Protein AF-A0A3A5VJD2-F1 (afdb_monomer_lite)

Radius of gyration: 13.14 Å; chains: 1; bounding box: 28×31×35 Å

Secondary structure (DSSP, 8-state):
--HHHHHHHHHHHHGGG--TT-EEEE--STTHHHHHHHHHHHHHHH----EEEESSHHHHHHHHHHT--B--GGGSS--SEEE---S-B-TT--B-

Foldseek 3Di:
DDPLVVLLVVLLVVLVPQAAPFEEEQADDSSSLNVLLNVLCCCVPVVRQYEYEYPDPVRVVSNVVSPHHYDHCVVDPDGPYYDYDFPDADPVGDGD

Structure (mmCIF, N/CA/C/O backbone):
data_AF-A0A3A5VJD2-F1
#
_entry.id   AF-A0A3A5VJD2-F1
#
loop_
_atom_site.group_PDB
_atom_site.id
_atom_site.type_symbol
_atom_site.label_atom_id
_atom_site.label_alt_id
_atom_site.label_comp_id
_atom_site.label_asym_id
_atom_site.label_entity_id
_atom_site.label_seq_id
_atom_site.pdbx_PDB_ins_code
_atom_site.Cartn_x
_atom_site.Cartn_y
_atom_site.Cartn_z
_atom_site.occupancy
_atom_site.B_iso_or_equiv
_atom_site.auth_seq_id
_atom_site.auth_comp_id
_atom_site.auth_asym_id
_atom_site.auth_atom_id
_atom_site.pdbx_PDB_model_num
ATOM 1 N N . MET A 1 1 ? 11.651 14.776 -13.946 1.00 68.81 1 MET A N 1
ATOM 2 C CA . MET A 1 1 ? 11.007 14.584 -12.630 1.00 68.81 1 MET A CA 1
ATOM 3 C C . MET A 1 1 ? 11.887 13.658 -11.818 1.00 68.81 1 MET A C 1
ATOM 5 O O . MET A 1 1 ? 12.535 12.810 -12.417 1.00 68.81 1 MET A O 1
ATOM 9 N N . ASP A 1 2 ? 11.960 13.864 -10.507 1.00 94.56 2 ASP A N 1
ATOM 10 C CA . ASP A 1 2 ? 12.693 12.979 -9.599 1.00 94.56 2 ASP A CA 1
ATOM 11 C C . ASP A 1 2 ? 11.975 11.621 -9.474 1.00 94.56 2 ASP A C 1
ATOM 13 O O . ASP A 1 2 ? 10.744 11.573 -9.479 1.00 94.56 2 ASP A O 1
ATOM 17 N N . VAL A 1 3 ? 12.731 10.523 -9.390 1.00 95.31 3 VAL A N 1
ATOM 18 C CA . VAL A 1 3 ? 12.185 9.152 -9.358 1.00 95.31 3 VAL A CA 1
ATOM 19 C C . VAL A 1 3 ? 11.328 8.942 -8.115 1.00 95.31 3 VAL A C 1
ATOM 21 O O . VAL A 1 3 ? 10.242 8.374 -8.201 1.00 95.31 3 VAL A O 1
ATOM 24 N N . GLU A 1 4 ? 11.766 9.455 -6.969 1.00 96.12 4 GLU A N 1
ATOM 25 C CA . GLU A 1 4 ? 10.991 9.347 -5.732 1.00 96.12 4 GLU A CA 1
ATOM 26 C C . GLU A 1 4 ? 9.690 10.157 -5.810 1.00 96.12 4 GLU A C 1
ATOM 28 O O . GLU A 1 4 ? 8.648 9.707 -5.332 1.00 96.12 4 GLU A O 1
ATOM 33 N N . ALA A 1 5 ? 9.700 11.306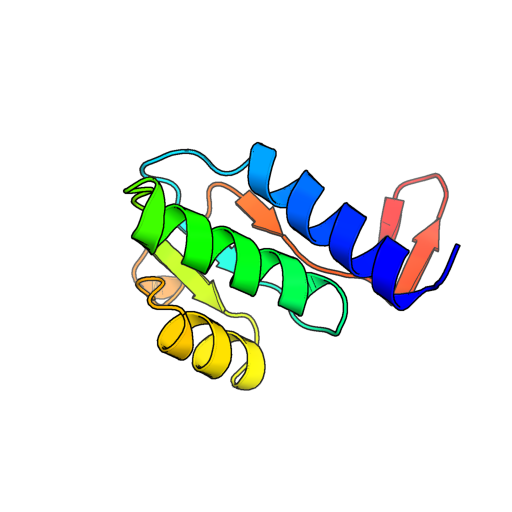 -6.496 1.00 97.50 5 ALA A N 1
ATOM 34 C CA . ALA A 1 5 ? 8.481 12.071 -6.747 1.00 97.50 5 ALA A CA 1
ATOM 35 C C . ALA A 1 5 ? 7.481 11.294 -7.623 1.00 97.50 5 ALA A C 1
ATOM 37 O O . ALA A 1 5 ? 6.288 11.303 -7.322 1.00 97.50 5 ALA A O 1
ATOM 38 N N . LEU A 1 6 ? 7.964 10.583 -8.651 1.00 98.12 6 LEU A N 1
ATOM 39 C CA . LEU A 1 6 ? 7.138 9.730 -9.516 1.00 98.12 6 LEU A CA 1
ATOM 40 C C . LEU A 1 6 ? 6.524 8.554 -8.748 1.00 98.12 6 LEU A C 1
ATOM 42 O O . LEU A 1 6 ? 5.331 8.290 -8.879 1.00 98.12 6 LEU A O 1
ATOM 46 N N . LYS A 1 7 ? 7.307 7.886 -7.895 1.00 98.19 7 LYS A N 1
ATOM 47 C CA . LYS A 1 7 ? 6.798 6.818 -7.020 1.00 98.19 7 LYS A CA 1
ATOM 48 C C . LYS A 1 7 ? 5.717 7.329 -6.077 1.00 98.19 7 LYS A C 1
ATOM 50 O O . LYS A 1 7 ? 4.682 6.690 -5.908 1.00 98.19 7 LYS A O 1
ATOM 55 N N . ALA A 1 8 ? 5.942 8.501 -5.489 1.00 98.19 8 ALA A N 1
ATOM 56 C CA . ALA A 1 8 ? 4.988 9.112 -4.582 1.00 98.19 8 ALA A CA 1
ATOM 57 C C . ALA A 1 8 ? 3.689 9.518 -5.291 1.00 98.19 8 ALA A C 1
ATOM 59 O O . ALA A 1 8 ? 2.604 9.366 -4.731 1.00 98.19 8 ALA A O 1
ATOM 60 N N . GLU A 1 9 ? 3.785 10.029 -6.518 1.00 98.38 9 GLU A N 1
ATOM 61 C CA . GLU A 1 9 ? 2.627 10.337 -7.354 1.00 98.38 9 GLU A CA 1
ATOM 62 C C . GLU A 1 9 ? 1.833 9.075 -7.706 1.00 98.38 9 GLU A C 1
ATOM 64 O O . GLU A 1 9 ? 0.622 9.052 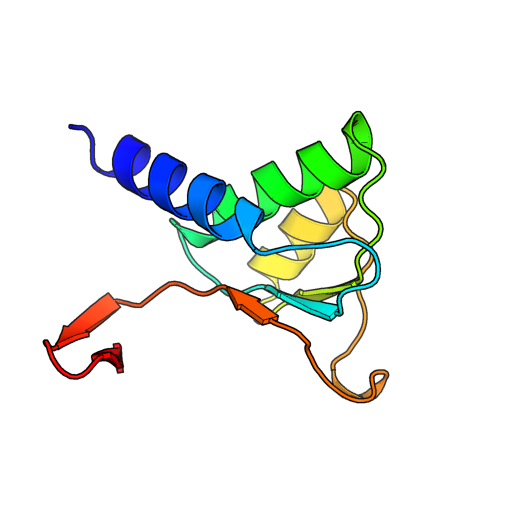-7.484 1.00 98.38 9 GLU A O 1
ATOM 69 N N . ALA A 1 10 ? 2.507 8.013 -8.161 1.00 98.31 10 ALA A N 1
ATOM 70 C CA . ALA A 1 10 ? 1.876 6.738 -8.489 1.00 98.31 10 ALA A CA 1
ATOM 71 C C . ALA A 1 10 ? 1.182 6.104 -7.271 1.00 98.31 10 ALA A C 1
ATOM 73 O O . ALA A 1 10 ? 0.007 5.746 -7.354 1.00 98.31 10 ALA A O 1
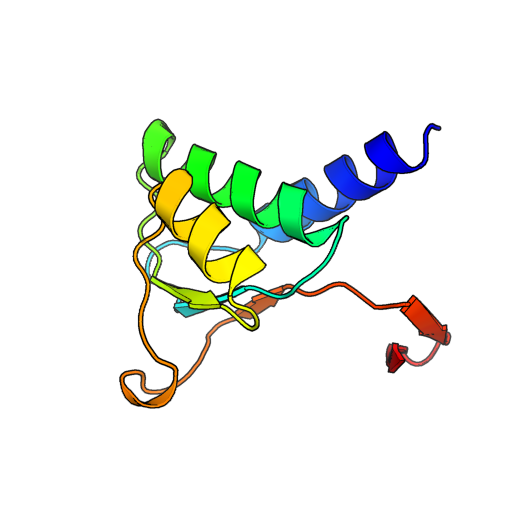ATOM 74 N N . GLY A 1 11 ? 1.865 6.041 -6.120 1.00 98.12 11 GLY A N 1
ATOM 75 C CA . GLY A 1 11 ? 1.298 5.493 -4.885 1.00 98.12 11 GLY A CA 1
ATOM 76 C C . GLY A 1 11 ? 0.056 6.257 -4.416 1.00 98.12 11 GLY A C 1
ATOM 77 O O . GLY A 1 11 ? -0.976 5.653 -4.133 1.00 98.12 11 GLY A O 1
ATOM 78 N N . ARG A 1 12 ? 0.096 7.599 -4.429 1.00 98.44 12 ARG A N 1
ATOM 79 C CA . ARG A 1 12 ? -1.081 8.425 -4.097 1.00 98.44 12 ARG A CA 1
ATOM 80 C C . ARG A 1 12 ? -2.214 8.277 -5.110 1.00 98.44 12 ARG A C 1
ATOM 82 O O . ARG A 1 12 ? -3.383 8.322 -4.734 1.00 98.44 12 ARG A O 1
ATOM 89 N N . ALA A 1 13 ? -1.892 8.134 -6.395 1.00 98.62 13 ALA A N 1
ATOM 90 C CA . ALA A 1 13 ? -2.897 7.939 -7.433 1.00 98.62 13 ALA A CA 1
ATOM 91 C C . ALA A 1 13 ? -3.634 6.604 -7.258 1.00 98.62 13 ALA A C 1
ATOM 93 O O . ALA A 1 13 ? -4.857 6.583 -7.387 1.00 98.62 13 ALA A O 1
ATOM 94 N N . ALA A 1 14 ? -2.919 5.533 -6.898 1.00 98.44 14 ALA A N 1
ATOM 95 C CA . ALA A 1 14 ? -3.503 4.221 -6.630 1.00 98.44 14 ALA A CA 1
ATOM 96 C C . ALA A 1 14 ? -4.529 4.256 -5.481 1.00 98.44 14 ALA A C 1
ATOM 98 O O . ALA A 1 14 ? -5.564 3.597 -5.553 1.00 98.44 14 ALA A O 1
ATOM 99 N N . CYS A 1 15 ? -4.317 5.097 -4.462 1.00 98.44 15 CYS A N 1
ATOM 100 C CA . CYS A 1 15 ? -5.253 5.224 -3.344 1.00 98.44 15 CYS A CA 1
ATOM 101 C C . CYS A 1 15 ? -6.653 5.690 -3.763 1.00 98.44 15 CYS A C 1
ATOM 103 O O . CYS A 1 15 ? -7.604 5.403 -3.051 1.00 98.44 15 CYS A O 1
ATOM 105 N N . LYS A 1 16 ? -6.821 6.362 -4.909 1.00 98.12 16 LYS A N 1
ATOM 106 C CA . LYS A 1 16 ? -8.140 6.814 -5.395 1.00 98.12 16 LYS A CA 1
ATOM 107 C C . LYS A 1 16 ? -9.103 5.669 -5.722 1.00 98.12 16 LYS A C 1
ATOM 109 O O . LYS A 1 16 ? -10.299 5.916 -5.789 1.00 98.12 16 LYS A O 1
ATOM 114 N N . TYR A 1 17 ? -8.589 4.455 -5.920 1.00 98.62 17 TYR A N 1
ATOM 115 C CA . TYR A 1 17 ? -9.390 3.253 -6.164 1.00 98.62 17 TYR A CA 1
ATOM 116 C C . TYR A 1 17 ? -9.815 2.541 -4.871 1.00 98.62 17 TYR A C 1
ATOM 118 O O . TYR A 1 17 ? -10.538 1.555 -4.935 1.00 98.62 17 TYR A O 1
ATOM 126 N N . VAL A 1 18 ? -9.360 3.021 -3.707 1.00 98.75 18 VAL A N 1
ATOM 127 C CA . VAL A 1 18 ? -9.716 2.453 -2.404 1.00 98.75 18 VAL A CA 1
ATOM 128 C C . VAL A 1 18 ? -10.913 3.196 -1.822 1.00 98.75 18 VAL A C 1
ATOM 130 O O . VAL A 1 18 ? -10.852 4.411 -1.569 1.00 98.75 18 VAL A O 1
ATOM 133 N N . GLU A 1 19 ? -11.974 2.434 -1.582 1.00 98.62 19 GLU A N 1
ATOM 134 C CA . GLU A 1 19 ? -13.257 2.881 -1.052 1.00 98.62 19 GLU A CA 1
ATOM 135 C C . GLU A 1 19 ? -13.509 2.323 0.355 1.00 98.62 19 GLU A C 1
ATOM 137 O O . GLU A 1 19 ? -12.804 1.444 0.850 1.00 98.62 19 GLU A O 1
ATOM 142 N N . HIS A 1 20 ? -14.517 2.880 1.021 1.00 98.44 20 HIS A N 1
ATOM 143 C CA . HIS A 1 20 ? -14.897 2.494 2.373 1.00 98.44 20 HIS A CA 1
ATOM 144 C C . HIS A 1 20 ? -15.433 1.053 2.413 1.00 98.44 20 HIS A C 1
ATOM 146 O O . HIS A 1 20 ? -16.221 0.652 1.558 1.00 98.44 20 HIS A O 1
ATOM 152 N N . GLY A 1 21 ? -15.029 0.295 3.429 1.00 98.38 21 GLY A N 1
ATOM 153 C CA . GLY A 1 21 ? -15.395 -1.104 3.644 1.00 98.38 21 GLY A CA 1
ATOM 154 C C . GLY A 1 21 ? -14.535 -2.121 2.890 1.00 98.38 21 GLY A C 1
ATOM 155 O O . GLY A 1 21 ? -14.798 -3.312 3.024 1.00 98.38 21 GLY A O 1
ATOM 156 N N . MET A 1 22 ? -13.530 -1.689 2.120 1.00 98.62 22 MET A N 1
ATOM 157 C CA . MET A 1 22 ? -12.687 -2.605 1.347 1.00 98.62 22 MET A CA 1
ATOM 158 C C . MET A 1 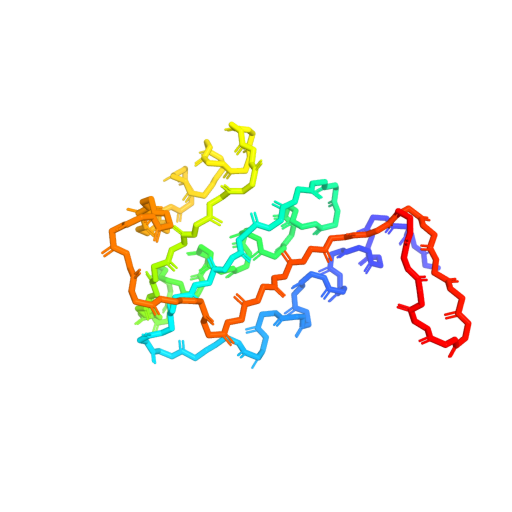22 ? -11.648 -3.344 2.203 1.00 98.62 22 MET A C 1
ATOM 160 O O . MET A 1 22 ? -10.997 -2.766 3.080 1.00 98.62 22 MET A O 1
ATOM 164 N N . ASN A 1 23 ? -11.418 -4.606 1.847 1.00 98.69 23 ASN A N 1
ATOM 165 C CA . ASN A 1 23 ? -10.253 -5.397 2.224 1.00 98.69 23 ASN A CA 1
ATOM 166 C C . ASN A 1 23 ? -9.139 -5.168 1.192 1.00 98.69 23 ASN A C 1
ATOM 168 O O . ASN A 1 23 ? -9.269 -5.534 0.021 1.00 98.69 23 ASN A O 1
ATOM 172 N N . VAL A 1 24 ? -8.035 -4.562 1.619 1.00 98.75 24 VAL A N 1
ATOM 173 C CA . VAL A 1 24 ? -6.965 -4.067 0.749 1.00 98.75 24 VAL A CA 1
ATOM 174 C C . VAL A 1 24 ? -5.689 -4.878 0.959 1.00 98.75 24 VAL A C 1
ATOM 176 O O . VAL A 1 24 ? -5.088 -4.845 2.031 1.00 98.75 24 VAL A O 1
ATOM 179 N N . GLY A 1 25 ? -5.221 -5.557 -0.084 1.00 98.69 25 GLY A N 1
ATOM 180 C CA . GLY A 1 25 ? -3.880 -6.133 -0.121 1.00 98.69 25 GLY A CA 1
ATOM 181 C C . GLY A 1 25 ? -2.824 -5.035 -0.225 1.00 98.69 25 GLY A C 1
ATOM 182 O O . GLY A 1 25 ? -2.826 -4.247 -1.174 1.00 98.69 25 GLY A O 1
ATOM 183 N N . LEU A 1 26 ? -1.920 -4.985 0.751 1.00 98.75 26 LEU A N 1
ATOM 184 C CA . LEU A 1 26 ? -0.839 -4.011 0.837 1.00 98.75 26 LEU A CA 1
ATOM 185 C C . LEU A 1 26 ? 0.466 -4.681 0.403 1.00 98.75 26 LEU A C 1
ATOM 187 O O . LEU A 1 26 ? 1.028 -5.493 1.137 1.00 98.75 26 LEU A O 1
ATOM 191 N N . GLY A 1 27 ? 0.931 -4.328 -0.793 1.00 98.31 27 GLY A N 1
ATOM 192 C CA . GLY A 1 27 ? 2.175 -4.810 -1.379 1.00 98.31 27 GLY A CA 1
ATOM 193 C C . GLY A 1 27 ? 3.442 -4.385 -0.630 1.00 98.31 27 GLY A C 1
ATOM 194 O O . GLY A 1 27 ? 3.404 -3.911 0.509 1.00 98.31 27 GLY A O 1
ATOM 195 N N . THR A 1 28 ? 4.595 -4.505 -1.282 1.00 97.88 28 THR A N 1
ATOM 196 C CA . THR A 1 28 ? 5.898 -4.172 -0.691 1.00 97.88 28 THR A CA 1
ATOM 197 C C . THR A 1 28 ? 6.740 -3.311 -1.634 1.00 97.88 28 THR A C 1
ATOM 199 O O . THR A 1 28 ? 6.646 -3.381 -2.852 1.00 97.88 28 THR A O 1
ATOM 202 N N . GLY A 1 29 ? 7.602 -2.467 -1.062 1.00 96.50 29 GLY A N 1
ATOM 203 C CA . GLY A 1 29 ? 8.628 -1.741 -1.808 1.00 96.50 29 GLY A CA 1
ATOM 204 C C . GLY A 1 29 ? 8.501 -0.222 -1.740 1.00 96.50 29 GLY A C 1
ATOM 205 O O . GLY A 1 29 ? 7.595 0.348 -1.130 1.00 96.50 29 GLY A O 1
ATOM 206 N N . SER A 1 30 ? 9.472 0.452 -2.361 1.00 96.81 30 SER A N 1
ATOM 207 C CA . SER A 1 30 ? 9.637 1.910 -2.243 1.00 96.81 30 SER A CA 1
ATOM 208 C C . SER A 1 30 ? 8.462 2.717 -2.807 1.00 96.81 30 SER A C 1
ATOM 210 O O . SER A 1 30 ? 8.167 3.789 -2.287 1.00 96.81 30 SER A O 1
ATOM 212 N N . THR A 1 31 ? 7.751 2.196 -3.810 1.00 97.88 31 THR A N 1
ATOM 213 C CA . THR A 1 31 ? 6.534 2.826 -4.347 1.00 97.88 31 THR A CA 1
ATOM 214 C C . THR A 1 31 ? 5.341 2.618 -3.416 1.00 97.88 31 THR A C 1
ATOM 216 O O . THR A 1 31 ? 4.669 3.583 -3.053 1.00 97.88 31 THR A O 1
ATOM 219 N N . VAL A 1 32 ? 5.124 1.380 -2.954 1.00 98.12 32 VAL A N 1
ATOM 220 C CA . VAL A 1 32 ? 3.991 1.013 -2.085 1.00 98.12 32 VAL A CA 1
ATOM 221 C C . VAL A 1 32 ? 4.042 1.728 -0.738 1.00 98.12 32 VAL A C 1
ATOM 223 O O . VAL A 1 32 ? 2.997 2.065 -0.183 1.00 98.12 32 VAL A O 1
ATOM 226 N N . LYS A 1 33 ? 5.239 2.075 -0.246 1.00 98.38 33 LYS A N 1
ATOM 227 C CA . LYS A 1 33 ? 5.406 2.964 0.914 1.00 98.38 33 LYS A CA 1
ATOM 228 C C . LYS A 1 33 ? 4.498 4.195 0.828 1.00 98.38 33 LYS A C 1
ATOM 230 O O . LYS A 1 33 ? 3.857 4.550 1.812 1.00 98.38 33 LYS A O 1
ATOM 235 N N . TYR A 1 34 ? 4.425 4.845 -0.333 1.00 98.62 34 TYR A N 1
ATOM 236 C CA . TYR A 1 34 ? 3.609 6.046 -0.507 1.00 98.62 34 TYR A CA 1
ATOM 237 C C . TYR A 1 34 ? 2.110 5.746 -0.553 1.00 98.62 34 TYR A C 1
ATOM 239 O O . TYR A 1 34 ? 1.332 6.562 -0.063 1.00 98.62 34 TYR A O 1
ATOM 247 N N . THR A 1 35 ? 1.712 4.578 -1.063 1.00 98.75 35 THR A N 1
ATOM 248 C CA . THR A 1 35 ? 0.334 4.078 -0.955 1.00 98.75 35 THR A CA 1
ATOM 249 C C . THR A 1 35 ? -0.064 3.936 0.514 1.00 98.75 35 THR A C 1
ATOM 251 O O . THR A 1 35 ? -1.083 4.477 0.926 1.00 98.75 35 THR A O 1
ATOM 254 N N . ILE A 1 36 ? 0.764 3.279 1.333 1.00 98.75 36 ILE A N 1
ATOM 255 C CA . ILE A 1 36 ? 0.475 3.041 2.758 1.00 98.75 36 ILE A CA 1
ATOM 256 C C . ILE A 1 36 ? 0.383 4.363 3.525 1.00 98.75 36 ILE A C 1
ATOM 258 O O . ILE A 1 36 ? -0.564 4.568 4.281 1.00 98.75 36 ILE A O 1
ATOM 262 N N . LEU A 1 37 ? 1.326 5.286 3.301 1.00 98.75 37 LEU A N 1
ATOM 263 C CA . LEU A 1 37 ? 1.299 6.613 3.926 1.00 98.75 37 LEU A CA 1
ATOM 264 C C . LEU A 1 37 ? 0.016 7.382 3.576 1.00 98.75 37 LEU A C 1
ATOM 266 O O . LEU A 1 37 ? -0.602 7.980 4.456 1.00 98.75 37 LEU A O 1
ATOM 270 N N . GLU A 1 38 ? -0.398 7.352 2.308 1.00 98.75 38 GLU A N 1
ATOM 271 C CA . GLU A 1 38 ? -1.607 8.039 1.858 1.00 98.75 38 GLU A CA 1
ATOM 272 C C . GLU A 1 38 ? -2.881 7.366 2.382 1.00 98.75 38 GLU A C 1
ATOM 274 O O . GLU A 1 38 ? -3.782 8.059 2.843 1.00 98.75 38 GLU A O 1
ATOM 279 N N . LEU A 1 39 ? -2.960 6.031 2.388 1.00 98.81 39 LEU A N 1
ATOM 280 C CA . LEU A 1 39 ? -4.090 5.319 2.994 1.00 98.81 39 LEU A CA 1
ATOM 281 C C . LEU A 1 39 ? -4.194 5.616 4.490 1.00 98.81 39 LEU A C 1
ATOM 283 O O . LEU A 1 39 ? -5.279 5.933 4.964 1.00 98.81 39 LEU A O 1
ATOM 287 N N . GLY A 1 40 ? -3.078 5.613 5.219 1.00 98.75 40 GLY A N 1
ATOM 288 C CA . GLY A 1 40 ? -3.057 5.992 6.631 1.00 98.75 40 GLY A CA 1
ATOM 289 C C . GLY A 1 40 ? -3.514 7.434 6.869 1.00 98.75 40 GLY A C 1
ATOM 290 O O . GLY A 1 40 ? -4.264 7.694 7.812 1.00 98.75 40 GLY A O 1
ATOM 291 N N . ARG A 1 41 ? -3.133 8.371 5.986 1.00 98.75 41 ARG A N 1
ATOM 292 C CA . ARG A 1 41 ? -3.661 9.744 6.001 1.00 98.75 41 ARG A CA 1
ATOM 293 C C . ARG A 1 41 ? -5.178 9.746 5.820 1.00 98.75 41 ARG A C 1
ATOM 295 O O . ARG A 1 41 ? -5.867 10.351 6.629 1.00 98.75 41 ARG A O 1
ATOM 302 N N . ARG A 1 42 ? -5.709 9.048 4.811 1.00 98.69 42 ARG A N 1
ATOM 303 C CA . ARG A 1 42 ? -7.157 8.978 4.538 1.00 98.69 42 ARG A CA 1
ATOM 304 C C . ARG A 1 42 ? -7.941 8.316 5.672 1.00 98.69 42 ARG A C 1
ATOM 306 O O . ARG A 1 42 ? -9.012 8.794 6.026 1.00 98.69 42 ARG A O 1
ATOM 313 N N . VAL A 1 43 ? -7.399 7.273 6.296 1.00 98.69 43 VAL A N 1
ATOM 314 C CA . VAL A 1 43 ? -7.999 6.657 7.492 1.00 98.69 43 VAL A CA 1
ATOM 315 C C . VAL A 1 43 ? -8.116 7.690 8.619 1.00 98.69 43 VAL A C 1
ATOM 317 O O . VAL A 1 43 ? -9.187 7.865 9.192 1.00 98.69 43 VAL A O 1
ATOM 320 N N . LYS A 1 44 ? -7.036 8.429 8.905 1.00 98.31 44 LYS A N 1
ATOM 321 C CA . LYS A 1 44 ? -6.986 9.399 10.012 1.00 98.31 44 LYS A CA 1
ATOM 322 C C . LYS A 1 44 ? -7.765 10.689 9.751 1.00 98.31 44 LYS A C 1
ATOM 324 O O . LYS A 1 44 ? -8.414 11.200 10.658 1.00 98.31 44 LYS A O 1
ATOM 329 N N . GLU A 1 45 ? -7.645 11.249 8.553 1.00 98.38 45 GLU A N 1
ATOM 330 C CA . GLU A 1 45 ? -8.153 12.583 8.212 1.00 98.38 45 GLU A CA 1
ATOM 331 C C . GLU A 1 45 ? -9.528 12.538 7.541 1.00 98.38 45 GLU A C 1
ATOM 333 O O . GLU A 1 45 ? -10.332 13.445 7.741 1.00 98.38 45 GLU A O 1
ATOM 338 N N . GLU A 1 46 ? -9.808 11.499 6.750 1.00 98.12 46 GLU A N 1
ATOM 339 C CA . GLU A 1 46 ? -11.049 11.374 5.971 1.00 98.12 46 GLU A CA 1
ATOM 340 C C . GLU A 1 46 ? -12.026 10.354 6.575 1.00 98.12 46 GLU A C 1
ATOM 342 O O . GLU A 1 46 ? -13.162 10.261 6.116 1.00 98.12 46 GLU A O 1
ATOM 347 N N . GLY A 1 47 ? -11.614 9.594 7.598 1.00 98.31 47 GLY A N 1
ATOM 348 C CA . GLY A 1 47 ? -12.440 8.538 8.189 1.00 98.31 47 GLY A CA 1
ATOM 349 C C . GLY A 1 47 ? -12.666 7.360 7.239 1.00 98.31 47 GLY A C 1
ATOM 350 O O . GLY A 1 47 ? -13.711 6.713 7.286 1.00 98.31 47 GLY A O 1
ATOM 351 N N . LEU A 1 48 ? -11.717 7.102 6.334 1.00 98.69 48 LEU A N 1
ATOM 352 C CA . LEU A 1 48 ? -11.757 5.921 5.479 1.00 98.69 48 LEU A CA 1
ATOM 353 C C . LEU A 1 48 ? -11.676 4.659 6.353 1.00 98.69 48 LEU A C 1
ATOM 355 O O . LEU A 1 48 ? -10.700 4.475 7.075 1.00 98.69 48 LEU A O 1
ATOM 359 N N . GLU A 1 49 ? -12.669 3.776 6.264 1.00 98.69 49 GLU A N 1
ATOM 360 C CA . GLU A 1 49 ? -12.652 2.481 6.950 1.00 98.69 49 GLU A CA 1
ATOM 361 C C . GLU A 1 49 ? -12.241 1.406 5.947 1.00 98.69 49 GLU A C 1
ATOM 363 O O . GLU A 1 49 ? -12.930 1.194 4.955 1.00 98.69 49 GLU A O 1
ATOM 368 N N . ILE A 1 50 ? -11.107 0.755 6.188 1.00 98.69 50 ILE A N 1
ATOM 369 C CA . ILE A 1 50 ? -10.586 -0.363 5.393 1.00 98.69 50 ILE A CA 1
ATOM 370 C C . ILE A 1 50 ? -9.892 -1.361 6.315 1.00 98.69 50 ILE A C 1
ATOM 372 O O . ILE A 1 50 ? -9.504 -1.013 7.434 1.00 98.69 50 ILE A O 1
ATOM 376 N N . ILE A 1 51 ? -9.677 -2.576 5.816 1.00 98.69 51 ILE A N 1
ATOM 377 C CA . ILE A 1 51 ? -8.817 -3.577 6.453 1.00 98.69 51 ILE A CA 1
ATOM 378 C C . ILE A 1 51 ? -7.642 -3.863 5.519 1.00 98.69 51 ILE A C 1
ATOM 380 O O . ILE A 1 51 ? -7.838 -4.194 4.355 1.00 98.69 51 ILE A O 1
ATOM 384 N N . GLY A 1 52 ? -6.417 -3.717 6.016 1.00 98.56 52 GLY A N 1
ATOM 385 C CA . GLY A 1 52 ? -5.189 -4.006 5.282 1.00 98.56 52 GLY A CA 1
ATOM 386 C C . GLY A 1 52 ? -4.701 -5.442 5.483 1.00 98.56 52 GLY A C 1
ATOM 387 O O . GLY A 1 52 ? -4.723 -5.960 6.598 1.00 98.56 52 GLY A O 1
ATOM 388 N N . VAL A 1 53 ? -4.183 -6.057 4.421 1.00 98.69 53 VAL A N 1
ATOM 389 C CA . VAL A 1 53 ? -3.484 -7.352 4.468 1.00 98.69 53 VAL A CA 1
ATOM 390 C C . VAL A 1 53 ? -2.072 -7.176 3.900 1.00 98.69 53 VAL A C 1
ATOM 392 O O . VAL A 1 53 ? -1.925 -7.034 2.685 1.00 98.69 53 VAL A O 1
ATOM 395 N N . PRO A 1 54 ? -1.025 -7.119 4.743 1.00 98.38 54 PRO A N 1
ATOM 396 C CA . PRO A 1 54 ? 0.338 -6.834 4.300 1.00 98.38 54 PRO A CA 1
ATOM 397 C C . PRO A 1 54 ? 1.037 -8.053 3.682 1.00 98.38 54 PRO A C 1
ATOM 399 O O . PRO A 1 54 ? 0.905 -9.168 4.179 1.00 98.38 54 PRO A O 1
ATOM 402 N N . THR A 1 55 ? 1.854 -7.839 2.644 1.00 97.12 55 THR A N 1
ATOM 403 C CA . THR A 1 55 ? 2.682 -8.900 2.027 1.00 97.12 55 THR A CA 1
ATOM 404 C C . THR A 1 55 ? 4.065 -9.066 2.665 1.00 97.12 55 THR A C 1
ATOM 406 O O . THR A 1 55 ? 4.776 -10.023 2.360 1.00 97.12 55 THR A O 1
ATOM 409 N N . SER A 1 56 ? 4.474 -8.161 3.562 1.00 97.50 56 SER A N 1
ATOM 410 C CA . SER A 1 56 ? 5.747 -8.251 4.286 1.00 97.50 56 SER A CA 1
ATOM 411 C C . SER A 1 56 ? 5.682 -7.631 5.682 1.00 97.50 56 SER A C 1
ATOM 413 O O . SER A 1 56 ? 4.860 -6.758 5.954 1.00 97.50 56 SER A O 1
ATOM 415 N N . ILE A 1 57 ? 6.627 -8.020 6.545 1.00 97.94 57 ILE A N 1
ATOM 416 C CA . ILE A 1 57 ? 6.790 -7.466 7.903 1.00 97.94 57 ILE A CA 1
ATOM 417 C C . ILE A 1 57 ? 7.043 -5.949 7.860 1.00 97.94 57 ILE A C 1
ATOM 419 O O . ILE A 1 57 ? 6.579 -5.206 8.720 1.00 97.94 57 ILE A O 1
ATOM 423 N N . ALA A 1 58 ? 7.774 -5.464 6.849 1.00 97.88 58 ALA A N 1
ATOM 424 C CA . ALA A 1 58 ? 8.041 -4.035 6.696 1.00 97.88 58 ALA A CA 1
ATOM 425 C C . ALA A 1 58 ? 6.761 -3.254 6.352 1.00 97.88 58 ALA A C 1
ATOM 427 O O . ALA A 1 58 ? 6.523 -2.184 6.913 1.00 97.88 58 ALA A O 1
ATOM 428 N N . THR A 1 59 ? 5.926 -3.805 5.466 1.00 98.31 59 THR A N 1
ATOM 429 C CA . THR A 1 59 ? 4.603 -3.258 5.133 1.00 98.31 59 THR A CA 1
ATOM 430 C C . THR A 1 59 ? 3.679 -3.281 6.348 1.00 98.31 59 THR A C 1
ATOM 432 O O . THR A 1 59 ? 3.047 -2.269 6.637 1.00 98.31 59 THR A O 1
ATOM 435 N N . GLU A 1 60 ? 3.634 -4.391 7.089 1.00 98.62 60 GLU A N 1
ATOM 436 C CA . GLU A 1 60 ? 2.836 -4.537 8.314 1.00 98.62 60 GLU A CA 1
ATOM 437 C C . GLU A 1 60 ? 3.202 -3.480 9.363 1.00 98.62 60 GLU A C 1
ATOM 439 O O . GLU A 1 60 ? 2.327 -2.785 9.888 1.00 98.62 60 GLU A O 1
ATOM 444 N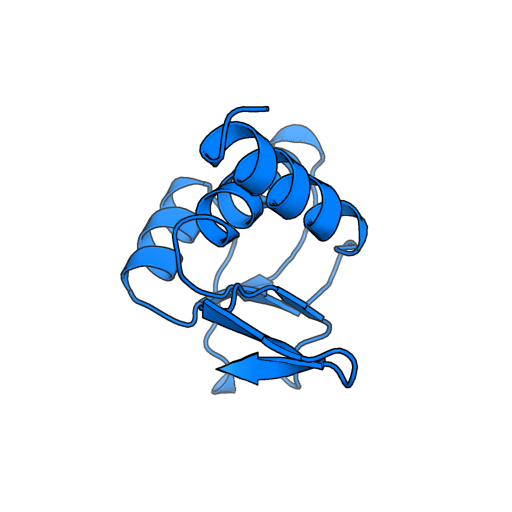 N . ALA A 1 61 ? 4.500 -3.314 9.631 1.00 98.62 61 ALA A N 1
ATOM 445 C CA . ALA A 1 61 ? 4.997 -2.336 10.590 1.00 98.62 61 ALA A CA 1
ATOM 446 C C . ALA A 1 61 ? 4.600 -0.907 10.191 1.00 98.62 61 ALA A C 1
ATOM 448 O O . ALA A 1 61 ? 4.077 -0.160 11.019 1.00 98.62 61 ALA A O 1
ATOM 449 N N . LEU A 1 62 ? 4.785 -0.544 8.916 1.00 98.69 62 LEU A N 1
ATOM 450 C CA . LEU A 1 62 ? 4.426 0.784 8.423 1.00 98.69 62 LEU A CA 1
ATOM 451 C C . LEU A 1 62 ? 2.910 1.017 8.457 1.00 98.69 62 LEU A C 1
ATOM 453 O O . LEU A 1 62 ? 2.470 2.081 8.884 1.00 98.69 62 LEU A O 1
ATOM 457 N N . ALA A 1 63 ? 2.107 0.039 8.031 1.00 98.75 63 ALA A N 1
ATOM 458 C CA . ALA A 1 63 ? 0.649 0.138 8.036 1.00 98.75 63 ALA A CA 1
ATOM 459 C C . ALA A 1 63 ? 0.100 0.312 9.463 1.00 98.75 63 ALA A C 1
ATOM 461 O O . ALA A 1 63 ? -0.762 1.162 9.700 1.00 98.75 63 ALA A O 1
ATOM 462 N N . THR A 1 64 ? 0.679 -0.416 10.421 1.00 98.69 64 THR A N 1
ATOM 463 C CA . THR A 1 64 ? 0.376 -0.279 11.851 1.00 98.69 64 THR A CA 1
ATOM 464 C C . THR A 1 64 ? 0.740 1.114 12.368 1.00 98.69 64 THR A C 1
ATOM 466 O O . THR A 1 64 ? -0.075 1.760 13.024 1.00 98.69 64 THR A O 1
ATOM 469 N N . GLU A 1 65 ? 1.934 1.622 12.039 1.00 98.62 65 GLU A N 1
ATOM 470 C CA . GLU A 1 65 ? 2.393 2.960 12.444 1.00 98.62 65 GLU A CA 1
ATOM 471 C C . GLU A 1 65 ? 1.445 4.065 11.950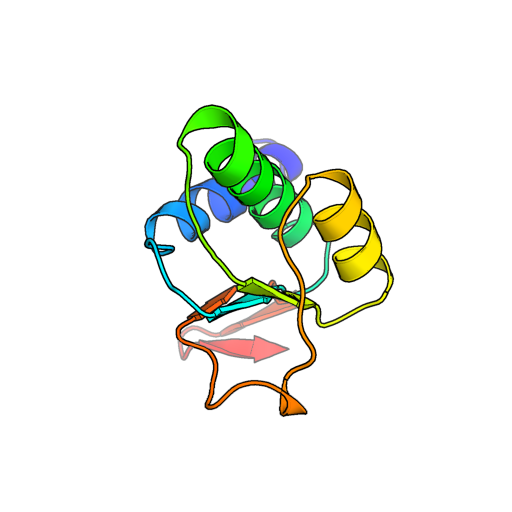 1.00 98.62 65 GLU A C 1
ATOM 473 O O . GLU A 1 65 ? 1.105 5.009 12.676 1.00 98.62 65 GLU A O 1
ATOM 478 N N . VAL A 1 66 ? 0.960 3.939 10.713 1.00 98.56 66 VAL A N 1
ATOM 479 C CA . VAL A 1 66 ? 0.036 4.921 10.141 1.00 98.56 66 VAL A CA 1
ATOM 480 C C . VAL A 1 66 ? -1.423 4.698 10.538 1.00 98.56 66 VAL A C 1
ATOM 482 O O . VAL A 1 66 ? -2.242 5.562 10.233 1.00 98.56 66 VAL A O 1
ATOM 485 N N . GLY A 1 67 ? -1.735 3.644 11.295 1.00 98.44 67 GLY A N 1
ATOM 486 C CA . GLY A 1 67 ? -3.052 3.404 11.886 1.00 98.44 67 GLY A CA 1
ATOM 487 C C . GLY A 1 67 ? -4.055 2.703 10.970 1.00 98.44 67 GLY A C 1
ATOM 488 O O . GLY A 1 67 ? -5.253 2.878 11.168 1.00 98.44 67 GLY A O 1
ATOM 489 N N . ILE A 1 68 ? -3.595 1.939 9.976 1.00 98.75 68 ILE A N 1
ATOM 490 C CA . ILE A 1 68 ? -4.474 1.090 9.159 1.00 98.75 68 ILE A CA 1
ATOM 491 C C . ILE A 1 68 ? -4.793 -0.187 9.958 1.00 98.75 68 ILE A C 1
ATOM 493 O O . ILE A 1 68 ? -3.857 -0.867 10.384 1.00 98.75 68 ILE A O 1
ATOM 497 N N . PRO A 1 69 ? -6.075 -0.543 10.172 1.00 98.50 69 PRO A N 1
ATOM 498 C CA . PRO A 1 69 ? -6.451 -1.827 10.764 1.00 98.50 69 PRO A CA 1
ATOM 499 C C . PRO A 1 69 ? -5.970 -2.993 9.899 1.00 98.50 69 PRO A C 1
ATOM 501 O O . PRO A 1 69 ? -6.137 -2.953 8.683 1.00 98.50 69 PRO A O 1
ATOM 504 N N . LEU A 1 70 ? -5.401 -4.032 10.512 1.00 98.56 70 LEU A N 1
ATOM 505 C CA . LEU A 1 70 ? -4.840 -5.182 9.798 1.00 98.56 70 LEU A CA 1
ATOM 506 C C . LEU A 1 70 ? -5.557 -6.486 10.152 1.00 98.56 70 LEU A C 1
ATOM 508 O O . LEU A 1 70 ? -6.035 -6.648 11.275 1.00 98.56 70 LEU A O 1
ATOM 512 N N . ALA A 1 71 ? -5.580 -7.419 9.201 1.00 97.81 71 ALA A N 1
ATOM 513 C CA . ALA A 1 71 ? -6.043 -8.793 9.393 1.00 97.81 71 ALA A CA 1
ATOM 514 C C . ALA A 1 71 ? -5.166 -9.786 8.611 1.00 97.81 71 ALA A C 1
ATOM 516 O O . ALA A 1 71 ? -4.452 -9.399 7.681 1.00 97.81 71 ALA A O 1
ATOM 517 N N . SER A 1 72 ? -5.234 -11.072 8.974 1.00 95.81 72 SER A N 1
ATOM 518 C CA . SER A 1 72 ? -4.698 -12.139 8.125 1.00 95.81 72 SER A CA 1
ATOM 519 C C . SER A 1 72 ? -5.619 -12.364 6.928 1.00 95.81 72 SER A C 1
ATOM 521 O O . SER A 1 72 ? -6.833 -12.190 7.031 1.00 95.81 72 SER A O 1
ATOM 523 N N . LEU A 1 73 ? -5.061 -12.817 5.802 1.00 94.69 73 LEU A N 1
ATOM 524 C CA . LEU A 1 73 ? -5.867 -13.208 4.645 1.00 94.69 73 LEU A CA 1
ATOM 525 C C . LEU A 1 73 ? -6.851 -14.336 4.993 1.00 94.69 73 LEU A C 1
ATOM 527 O O . LEU A 1 73 ? -7.976 -14.329 4.507 1.00 94.69 73 LEU A O 1
ATOM 531 N N . ASP A 1 74 ? -6.442 -15.260 5.867 1.00 95.69 74 ASP A N 1
ATOM 532 C CA . ASP A 1 74 ? -7.255 -16.406 6.295 1.00 95.69 74 ASP A CA 1
ATOM 533 C C . ASP A 1 74 ? -8.496 -16.001 7.113 1.00 95.69 74 ASP A C 1
ATOM 535 O O . ASP A 1 74 ? -9.447 -16.775 7.216 1.00 95.69 74 ASP A O 1
ATOM 539 N N . ASP A 1 75 ? -8.504 -14.790 7.682 1.00 94.94 75 ASP A N 1
ATOM 540 C CA . ASP A 1 75 ? -9.621 -14.265 8.474 1.00 94.94 75 ASP A CA 1
ATOM 541 C C . ASP A 1 75 ? -10.690 -13.580 7.600 1.00 94.94 75 ASP A C 1
ATOM 543 O O . ASP A 1 75 ? -11.744 -13.175 8.099 1.00 94.94 75 ASP A O 1
ATOM 547 N N . LEU A 1 76 ? -10.428 -13.426 6.296 1.00 94.75 76 LEU A N 1
ATOM 548 C CA . LEU A 1 76 ? -11.259 -12.675 5.359 1.00 94.75 76 LEU A CA 1
ATOM 549 C C . LEU A 1 76 ? -11.816 -13.575 4.249 1.00 94.75 76 LEU A C 1
ATOM 551 O O . LEU A 1 76 ? -11.201 -14.542 3.814 1.00 94.75 76 LEU A O 1
ATOM 555 N N . ASN A 1 77 ? -12.976 -13.195 3.708 1.00 92.12 77 ASN A N 1
ATOM 556 C CA . ASN A 1 77 ? -13.590 -13.888 2.566 1.00 92.12 77 ASN A CA 1
ATOM 557 C C . ASN A 1 77 ? -12.941 -13.535 1.210 1.00 92.12 77 ASN A C 1
ATOM 559 O O . ASN A 1 77 ? -13.381 -14.035 0.174 1.00 92.12 77 ASN A O 1
ATOM 563 N N . GLY A 1 78 ? -11.942 -12.650 1.202 1.00 95.75 78 GLY A N 1
ATOM 564 C CA . GLY A 1 78 ? -11.259 -12.169 0.005 1.00 95.75 78 GLY A CA 1
ATOM 565 C C . GLY A 1 78 ? -10.765 -10.729 0.139 1.00 95.75 78 GLY A C 1
ATOM 566 O O . GLY A 1 78 ? -11.087 -10.033 1.106 1.00 95.75 78 GLY A O 1
ATOM 567 N N . LEU A 1 79 ? -9.983 -10.305 -0.854 1.00 98.19 79 LEU A N 1
ATOM 568 C CA . LEU A 1 79 ? -9.508 -8.932 -1.027 1.00 98.19 79 LEU A CA 1
ATOM 569 C C . LEU A 1 79 ? -10.290 -8.269 -2.162 1.00 98.19 79 LEU A C 1
ATOM 571 O O . LEU A 1 79 ? -10.466 -8.877 -3.217 1.00 98.19 79 LEU A O 1
ATOM 575 N N . ASP A 1 80 ? -10.711 -7.025 -1.958 1.00 98.56 80 ASP A N 1
ATOM 576 C CA . ASP A 1 80 ? -11.398 -6.234 -2.983 1.00 98.56 80 ASP A CA 1
ATOM 577 C C . ASP A 1 80 ? -10.402 -5.622 -3.972 1.00 98.56 80 ASP A C 1
ATOM 579 O O . ASP A 1 80 ? -10.685 -5.484 -5.162 1.00 98.56 80 ASP A O 1
ATOM 583 N N . ILE A 1 81 ? -9.212 -5.269 -3.480 1.00 98.44 81 ILE A N 1
ATOM 584 C CA . ILE A 1 81 ? -8.133 -4.704 -4.287 1.00 98.44 81 ILE A CA 1
ATOM 585 C C . ILE A 1 81 ? -6.770 -5.055 -3.693 1.00 98.44 81 ILE A C 1
ATOM 587 O O . ILE A 1 81 ? -6.610 -5.143 -2.477 1.00 98.44 81 ILE A O 1
ATOM 591 N N . VAL A 1 82 ? -5.770 -5.229 -4.556 1.00 98.25 82 VAL A N 1
ATOM 592 C CA . VAL A 1 82 ? -4.361 -5.367 -4.170 1.00 98.25 82 VAL A CA 1
ATOM 593 C C . VAL A 1 82 ? -3.574 -4.261 -4.854 1.00 98.25 82 VAL A C 1
ATOM 595 O O . VAL A 1 82 ? -3.727 -4.046 -6.055 1.00 98.25 82 VAL A O 1
ATOM 598 N N . ILE A 1 83 ? -2.742 -3.553 -4.090 1.00 98.44 83 ILE A N 1
ATOM 599 C CA . ILE A 1 83 ? -1.853 -2.519 -4.620 1.00 98.44 83 ILE A CA 1
ATOM 600 C C . ILE A 1 83 ? -0.417 -2.927 -4.318 1.00 98.44 83 ILE A C 1
ATOM 602 O O . ILE A 1 83 ? -0.013 -2.953 -3.154 1.00 98.44 83 ILE A O 1
ATOM 606 N N . ASP A 1 84 ? 0.352 -3.196 -5.369 1.00 98.19 84 ASP A N 1
ATOM 607 C CA . ASP A 1 84 ? 1.764 -3.558 -5.270 1.00 98.19 84 ASP A CA 1
ATOM 608 C C . ASP A 1 84 ? 2.621 -2.836 -6.318 1.00 98.19 84 ASP A C 1
ATOM 610 O O . ASP A 1 84 ? 2.109 -2.227 -7.262 1.00 98.19 84 ASP A O 1
ATOM 614 N N . GLY A 1 85 ? 3.934 -2.866 -6.107 1.00 95.62 85 GLY A N 1
ATOM 615 C CA . GLY A 1 85 ? 4.925 -2.527 -7.117 1.00 95.62 85 GLY A CA 1
ATOM 616 C C . GLY A 1 85 ? 5.321 -3.743 -7.955 1.00 95.62 85 GLY A C 1
ATOM 617 O O . GLY A 1 85 ? 4.874 -4.860 -7.725 1.00 95.62 85 GLY A O 1
ATOM 618 N N . THR A 1 86 ? 6.193 -3.502 -8.924 1.00 97.00 86 THR A N 1
ATOM 619 C CA . THR A 1 86 ? 6.871 -4.521 -9.734 1.00 97.00 86 THR A CA 1
ATOM 620 C C . THR A 1 86 ? 8.234 -3.967 -10.126 1.00 97.00 86 THR A C 1
ATOM 622 O O . THR A 1 86 ? 8.404 -2.739 -10.168 1.00 97.00 86 THR A O 1
ATOM 625 N N . ASP A 1 87 ? 9.192 -4.846 -10.396 1.00 96.25 87 ASP A N 1
ATOM 626 C CA . ASP A 1 87 ? 10.508 -4.436 -10.875 1.00 96.25 87 ASP A CA 1
ATOM 627 C C . ASP A 1 87 ? 10.484 -4.186 -12.391 1.00 96.25 87 ASP A C 1
ATOM 629 O O . ASP A 1 87 ? 11.058 -3.203 -12.869 1.00 96.25 87 ASP A O 1
ATOM 633 N N . GLU A 1 88 ? 9.761 -5.024 -13.143 1.00 97.50 88 GLU A N 1
ATOM 634 C CA . GLU A 1 88 ? 9.630 -4.932 -14.599 1.00 97.50 88 GLU A CA 1
ATOM 635 C C . GLU A 1 88 ? 8.213 -5.286 -15.064 1.00 97.50 88 GLU A C 1
ATOM 637 O O . GLU A 1 88 ? 7.571 -6.177 -14.515 1.00 97.50 88 GLU A O 1
ATOM 642 N N . PHE A 1 89 ? 7.743 -4.623 -16.124 1.00 97.31 89 PHE A N 1
ATOM 643 C CA . PHE A 1 89 ? 6.498 -4.984 -16.798 1.00 97.31 89 PHE A CA 1
ATOM 644 C C . PHE A 1 89 ? 6.622 -4.859 -18.318 1.00 97.31 89 PHE A C 1
ATOM 646 O O . PHE A 1 89 ? 7.338 -3.988 -18.824 1.00 97.31 89 PHE A O 1
ATOM 653 N N . ASP A 1 90 ? 5.911 -5.716 -19.047 1.00 97.94 90 ASP A N 1
ATOM 654 C CA . ASP A 1 90 ? 5.807 -5.666 -20.509 1.00 97.94 90 ASP A CA 1
ATOM 655 C C . ASP A 1 90 ? 4.501 -4.967 -20.974 1.00 97.94 90 ASP A C 1
ATOM 657 O O . ASP A 1 90 ? 3.645 -4.625 -20.149 1.00 97.94 90 ASP A O 1
ATOM 661 N N . PRO A 1 91 ? 4.323 -4.688 -22.283 1.00 97.75 91 PRO A N 1
ATOM 662 C CA . PRO A 1 91 ? 3.091 -4.090 -22.811 1.00 97.75 91 PRO A CA 1
ATOM 663 C C . PRO A 1 91 ? 1.818 -4.928 -22.600 1.00 97.75 91 PRO A C 1
ATOM 665 O O . PRO A 1 91 ? 0.715 -4.387 -22.696 1.00 97.75 91 PRO A O 1
ATOM 668 N N . GLU A 1 92 ? 1.957 -6.224 -22.323 1.00 97.81 92 GLU A N 1
ATOM 669 C CA . GLU A 1 92 ? 0.879 -7.157 -21.997 1.00 97.81 92 GLU A CA 1
ATOM 670 C C . GLU A 1 92 ? 0.560 -7.203 -20.488 1.00 97.81 92 GLU A C 1
ATOM 672 O O . GLU A 1 92 ? -0.380 -7.892 -20.086 1.00 97.81 92 GLU A O 1
ATOM 677 N N . PHE A 1 93 ? 1.281 -6.424 -19.671 1.00 96.00 93 PHE A N 1
ATOM 678 C CA . PHE A 1 93 ? 1.204 -6.370 -18.208 1.00 96.00 93 PHE A CA 1
ATOM 679 C C . PHE A 1 93 ? 1.644 -7.654 -17.490 1.00 96.00 93 PHE A C 1
ATOM 681 O O . PHE A 1 93 ? 1.224 -7.906 -16.357 1.00 96.00 93 PHE A O 1
ATOM 688 N N . SER A 1 94 ? 2.519 -8.452 -18.102 1.00 97.88 94 SER A N 1
ATOM 689 C CA . SER A 1 94 ? 3.277 -9.470 -17.368 1.00 97.88 94 SER A CA 1
ATOM 690 C C . SER A 1 94 ? 4.277 -8.776 -16.448 1.00 97.88 94 SER A C 1
ATOM 692 O O . SER A 1 94 ? 4.927 -7.821 -16.868 1.00 97.88 94 SER A O 1
ATOM 694 N N . LEU A 1 95 ? 4.399 -9.255 -15.208 1.00 97.81 95 LEU A N 1
ATOM 695 C CA . LEU A 1 95 ? 5.194 -8.620 -14.153 1.00 97.81 95 LEU A CA 1
ATOM 696 C C . LEU A 1 95 ? 6.343 -9.531 -13.699 1.00 97.81 95 LEU A C 1
ATOM 698 O O . LEU A 1 95 ? 6.186 -10.758 -13.697 1.00 97.81 95 LEU A O 1
ATOM 702 N N . ILE A 1 96 ? 7.455 -8.925 -13.276 1.00 94.81 96 ILE A N 1
ATOM 703 C CA . ILE A 1 96 ? 8.532 -9.563 -12.494 1.00 94.81 96 ILE A CA 1
ATOM 704 C C . ILE A 1 96 ? 8.585 -8.944 -11.096 1.00 94.81 96 ILE A C 1
ATOM 706 O O . ILE A 1 96 ? 8.465 -7.695 -10.977 1.00 94.81 96 ILE A O 1
#

Sequence (96 aa):
MDVEALKAEAGRAACKYVEHGMNVGLGTGSTVKYTILELGRRVKEEGLEIIGVPTSIATEALATEVGIPLASLDDLNGLDIVIDGTDEFDPEFSLI

pLDDT: mean 97.54, std 3.2, range [68.81, 98.81]